Protein AF-A0A3R6D782-F1 (afdb_monomer)

Secondary structure (DSSP, 8-state):
-HHHHHHHIIIIITTSS-HHHHHHHHHHH----S-S-HHHHHHHHHHHHHHHHHHHT-HHHIIIIITSS---HHHHHHHHHHHHT-PPP-----S---------------------TTTHHHHHTTS-S-------PPPP-

Solvent-accessible surface area (backbone atoms only — not comparable to full-atom values): 9292 Å² total; per-residue (Å²): 105,71,64,60,43,54,51,38,47,70,30,38,74,68,64,77,36,55,60,67,60,46,44,54,52,54,58,68,70,64,65,92,86,80,76,92,50,64,65,60,54,48,52,50,51,52,52,50,50,54,50,47,46,36,53,75,71,34,56,69,54,41,62,69,49,54,70,44,96,67,80,52,72,73,54,50,56,48,51,53,51,35,60,78,65,69,49,74,81,81,66,82,75,75,93,80,77,92,78,80,88,80,94,74,76,87,70,76,80,70,80,78,76,72,80,47,83,81,53,47,63,73,53,49,74,76,57,80,84,66,98,72,93,76,83,83,79,82,86,79,135

Mean predicted aligned error: 15.92 Å

Sequence (141 aa):
MLEAHREYQDYVATGVMTLRVFALQFLDGHHYAENDNAADKNIHRKALGAIGILLLERTDLVKQFFTRSSLEAPDIDKVIFLVYTERRDDGKQNPGTSGTASANRVQEQRLSCAIRAEDMPLLADCLVLDDDCVTFHGFSF

Foldseek 3Di:
DQVLLVVCVVCVVVPVDPLVVSLVVVLVPDDDDDDPDPVVVVVSVVVNVLSSCCSPPVVVLCVVASNDPDHDPVNVVVSSVCSVVVDDPPPPDDPDDDDDDDPDDPPVPPPPPPCDPVCVVVVVVVVPPDDDDDDDDDDDD

pLDDT: mean 73.79, std 21.86, range [31.44, 96.38]

Radius of gyration: 20.18 Å; Cα contacts (8 Å, |Δi|>4): 65; chains: 1; bounding box: 53×29×58 Å

Structure (mmCIF, N/CA/C/O backbone):
data_AF-A0A3R6D782-F1
#
_entry.id   AF-A0A3R6D782-F1
#
loop_
_atom_site.group_PDB
_atom_site.id
_atom_site.type_symbol
_atom_site.label_atom_id
_atom_site.label_alt_id
_atom_site.label_comp_id
_atom_site.label_asym_id
_atom_site.label_entity_id
_atom_site.label_seq_id
_atom_site.pdbx_PDB_ins_code
_atom_site.Cartn_x
_atom_site.Cartn_y
_atom_site.Cartn_z
_atom_site.occupancy
_atom_site.B_iso_or_equiv
_atom_site.auth_seq_id
_atom_site.auth_comp_id
_atom_site.auth_asym_id
_atom_site.auth_atom_id
_atom_site.pdbx_PDB_model_num
ATOM 1 N N . MET A 1 1 ? 0.055 2.714 -3.832 1.00 88.00 1 MET A N 1
ATOM 2 C CA . MET A 1 1 ? -0.304 3.227 -2.488 1.00 88.00 1 MET A CA 1
ATOM 3 C C . MET A 1 1 ? -1.776 3.597 -2.413 1.00 88.00 1 MET A C 1
ATOM 5 O O . MET A 1 1 ? -2.480 2.941 -1.666 1.00 88.00 1 MET A O 1
ATOM 9 N N . LEU A 1 2 ? -2.257 4.561 -3.209 1.00 91.75 2 LEU A N 1
ATOM 10 C CA . LEU A 1 2 ? -3.688 4.911 -3.256 1.00 91.75 2 LEU A CA 1
ATOM 11 C C . LEU A 1 2 ? -4.592 3.719 -3.593 1.00 91.75 2 LEU A C 1
ATOM 13 O O . LEU A 1 2 ? -5.603 3.509 -2.941 1.00 91.75 2 LEU A O 1
ATOM 17 N N . GLU A 1 3 ? -4.193 2.906 -4.568 1.00 92.31 3 GLU A N 1
ATOM 18 C CA . GLU A 1 3 ? -4.911 1.682 -4.931 1.00 92.31 3 GLU A CA 1
ATOM 19 C C . GLU A 1 3 ? -5.004 0.680 -3.772 1.00 92.31 3 GLU A C 1
ATOM 21 O O . GLU A 1 3 ? -6.098 0.266 -3.407 1.00 92.31 3 GLU A O 1
ATOM 26 N N . ALA A 1 4 ? -3.876 0.394 -3.113 1.00 92.94 4 ALA A N 1
ATOM 27 C CA . ALA A 1 4 ? -3.844 -0.447 -1.917 1.00 92.94 4 ALA A CA 1
ATOM 28 C C . ALA A 1 4 ? -4.730 0.101 -0.786 1.00 92.94 4 ALA A C 1
ATOM 30 O O . ALA A 1 4 ? -5.367 -0.671 -0.080 1.00 92.94 4 ALA A O 1
ATOM 31 N N . HIS A 1 5 ? -4.775 1.426 -0.601 1.00 95.81 5 HIS A N 1
ATOM 32 C CA . HIS A 1 5 ? -5.642 2.064 0.394 1.00 95.81 5 HIS A CA 1
ATOM 33 C C . HIS A 1 5 ? -7.124 1.896 0.048 1.00 95.81 5 HIS A C 1
ATOM 35 O O . HIS A 1 5 ? -7.900 1.491 0.913 1.00 95.81 5 HIS A O 1
ATOM 41 N N . ARG A 1 6 ? -7.499 2.141 -1.213 1.00 94.94 6 ARG A N 1
ATOM 42 C CA . ARG A 1 6 ? -8.869 1.964 -1.709 1.00 94.94 6 ARG A CA 1
ATOM 43 C C . ARG A 1 6 ? -9.349 0.531 -1.487 1.00 94.94 6 ARG A C 1
ATOM 45 O O . ARG A 1 6 ? -10.364 0.326 -0.835 1.00 94.94 6 ARG A O 1
ATOM 52 N N . GLU A 1 7 ? -8.589 -0.459 -1.946 1.00 95.19 7 GLU A N 1
ATOM 53 C CA . GLU A 1 7 ? -8.976 -1.867 -1.784 1.00 95.19 7 GLU A CA 1
ATOM 54 C C . GLU A 1 7 ? -8.954 -2.323 -0.322 1.00 95.19 7 GLU A C 1
ATOM 56 O O . GLU A 1 7 ? -9.778 -3.138 0.096 1.00 95.19 7 GLU A O 1
ATOM 61 N N . TYR A 1 8 ? -8.058 -1.765 0.496 1.00 95.94 8 TYR A N 1
ATOM 62 C CA . TYR A 1 8 ? -8.095 -1.993 1.935 1.00 95.94 8 TYR A CA 1
ATOM 63 C C . TYR A 1 8 ? -9.430 -1.532 2.542 1.00 95.94 8 TYR A C 1
ATOM 65 O O . TYR A 1 8 ? -9.973 -2.249 3.389 1.00 95.94 8 TYR A O 1
ATOM 73 N N . GLN A 1 9 ? -9.972 -0.376 2.128 1.00 96.31 9 GLN A N 1
ATOM 74 C CA . GLN A 1 9 ? -11.295 0.067 2.594 1.00 96.31 9 GLN A CA 1
ATOM 75 C C . GLN A 1 9 ? -12.374 -0.945 2.214 1.00 96.31 9 GLN A C 1
ATOM 77 O O . GLN A 1 9 ? -13.198 -1.302 3.053 1.00 96.31 9 GLN A O 1
ATOM 82 N N . ASP A 1 10 ? -12.337 -1.439 0.980 1.00 94.94 10 ASP A N 1
ATOM 83 C CA . ASP A 1 10 ? -13.382 -2.311 0.447 1.00 94.94 10 ASP A CA 1
ATOM 84 C C . ASP A 1 10 ? -13.373 -3.705 1.088 1.00 94.94 10 ASP A C 1
ATOM 86 O O . ASP A 1 10 ? -14.442 -4.268 1.342 1.00 94.94 10 ASP A O 1
ATOM 90 N N . TYR A 1 11 ? -12.191 -4.253 1.394 1.00 95.25 11 TYR A N 1
ATOM 91 C CA . TYR A 1 11 ? -12.056 -5.642 1.851 1.00 95.25 11 TYR A CA 1
ATOM 92 C C . TYR A 1 11 ? -11.671 -5.797 3.321 1.00 95.25 11 TYR A C 1
ATOM 94 O O . TYR A 1 11 ? -12.187 -6.681 4.007 1.00 95.25 11 TYR A O 1
ATOM 102 N N . VAL A 1 12 ? -10.741 -4.987 3.822 1.00 95.50 12 VAL A N 1
ATOM 103 C CA . VAL A 1 12 ? -10.210 -5.167 5.180 1.00 95.50 12 VAL A CA 1
ATOM 104 C C . VAL A 1 12 ? -11.025 -4.371 6.188 1.00 95.50 12 VAL A C 1
ATOM 106 O O . VAL A 1 12 ? -11.414 -4.917 7.220 1.00 95.50 12 VAL A O 1
ATOM 109 N N . ALA A 1 13 ? -11.332 -3.105 5.893 1.00 93.62 13 ALA A N 1
ATOM 110 C CA . ALA A 1 13 ? -12.100 -2.257 6.808 1.00 93.62 13 ALA A CA 1
ATOM 111 C C . ALA A 1 13 ? -13.549 -2.746 6.991 1.00 93.62 13 ALA A C 1
ATOM 113 O O . ALA A 1 13 ? -14.114 -2.619 8.077 1.00 93.62 13 ALA A O 1
ATOM 114 N N . THR A 1 14 ? -14.126 -3.366 5.962 1.00 94.50 14 THR A N 1
ATOM 115 C CA . THR A 1 14 ? -15.455 -4.002 5.995 1.00 94.50 14 THR A CA 1
ATOM 116 C C . THR A 1 14 ? -15.458 -5.382 6.662 1.00 94.50 14 THR A C 1
ATOM 118 O O . THR A 1 14 ? -16.527 -5.937 6.917 1.00 94.50 14 THR A O 1
ATOM 121 N N . GLY A 1 15 ? -14.284 -5.952 6.953 1.00 93.00 15 GLY A N 1
ATOM 122 C CA . GLY A 1 15 ? -14.144 -7.278 7.556 1.00 93.00 15 GLY A CA 1
ATOM 123 C C . GLY A 1 15 ? -14.338 -8.451 6.589 1.00 93.00 15 GLY A C 1
ATOM 124 O O . GLY A 1 15 ? -14.408 -9.591 7.045 1.00 93.00 15 GLY A O 1
ATOM 125 N N . VAL A 1 16 ? -14.397 -8.205 5.275 1.00 95.31 16 VAL A N 1
ATOM 126 C CA . VAL A 1 16 ? -14.459 -9.264 4.248 1.00 95.31 16 VAL A CA 1
ATOM 127 C C . VAL A 1 16 ? -13.188 -10.117 4.265 1.00 95.31 16 VAL A C 1
ATOM 129 O O . VAL A 1 16 ? -13.246 -11.331 4.060 1.00 95.31 16 VAL A O 1
ATOM 132 N N . MET A 1 17 ? -12.035 -9.501 4.534 1.00 95.56 17 MET A N 1
ATOM 133 C CA . MET A 1 17 ? -10.736 -10.160 4.498 1.00 95.56 17 MET A CA 1
ATOM 134 C C . MET A 1 17 ? -9.812 -9.688 5.624 1.00 95.56 17 MET A C 1
ATOM 136 O O . MET A 1 17 ? -9.820 -8.533 6.040 1.00 95.56 17 MET A O 1
ATOM 140 N N . THR A 1 18 ? -8.956 -10.589 6.113 1.00 96.12 18 THR A N 1
ATOM 141 C CA . THR A 1 18 ? -7.885 -10.205 7.046 1.00 96.12 18 THR A CA 1
ATOM 142 C C . THR A 1 18 ? -6.775 -9.448 6.316 1.00 96.12 18 THR A C 1
ATOM 144 O O . THR A 1 18 ? -6.463 -9.767 5.169 1.00 96.12 18 THR A O 1
ATOM 147 N N . LEU A 1 19 ? -6.099 -8.520 7.006 1.00 94.75 19 LEU A N 1
ATOM 148 C CA . LEU A 1 19 ? -4.975 -7.755 6.444 1.00 94.75 19 LEU A CA 1
ATOM 149 C C . LEU A 1 19 ? -3.921 -8.652 5.776 1.00 94.75 19 LEU A C 1
ATOM 151 O O . LEU A 1 19 ? -3.453 -8.344 4.687 1.00 94.75 19 LEU A O 1
ATOM 155 N N . ARG A 1 20 ? -3.570 -9.783 6.401 1.00 95.56 20 ARG A N 1
ATOM 156 C CA . ARG A 1 20 ? -2.553 -10.697 5.866 1.00 95.56 20 ARG A CA 1
ATOM 157 C C . ARG A 1 20 ? -2.978 -11.329 4.541 1.00 95.56 20 ARG A C 1
ATOM 159 O O . ARG A 1 20 ? -2.159 -11.423 3.636 1.00 95.56 20 ARG A O 1
ATOM 166 N N . VAL A 1 21 ? -4.226 -11.785 4.431 1.00 96.38 21 VAL A N 1
ATOM 167 C CA . VAL A 1 21 ? -4.724 -12.397 3.187 1.00 96.38 21 VAL A CA 1
ATOM 168 C C . VAL A 1 21 ? -4.841 -11.338 2.094 1.00 96.38 21 VAL A C 1
ATOM 170 O O . VAL A 1 21 ? -4.388 -11.582 0.980 1.00 96.38 21 VAL A O 1
ATOM 173 N N . PHE A 1 22 ? -5.347 -10.151 2.442 1.00 96.38 22 PHE A N 1
ATOM 174 C CA . PHE A 1 22 ? -5.413 -9.010 1.531 1.00 96.38 22 PHE A CA 1
ATOM 175 C C . PHE A 1 22 ? -4.031 -8.664 0.978 1.00 96.38 22 PHE A C 1
ATOM 177 O O . PHE A 1 22 ? -3.864 -8.590 -0.229 1.00 96.38 22 PHE A O 1
ATOM 184 N N . ALA A 1 23 ? -3.025 -8.535 1.844 1.00 95.69 23 ALA A N 1
ATOM 185 C CA . ALA A 1 23 ? -1.667 -8.206 1.430 1.00 95.69 23 ALA A CA 1
ATOM 186 C C . ALA A 1 23 ? -1.101 -9.216 0.423 1.00 95.69 23 ALA A C 1
ATOM 188 O O . ALA A 1 23 ? -0.532 -8.820 -0.588 1.00 95.69 23 ALA A O 1
ATOM 189 N N . LEU A 1 24 ? -1.285 -10.516 0.673 1.00 95.12 24 LEU A N 1
ATOM 190 C CA . LEU A 1 24 ? -0.797 -11.561 -0.228 1.00 95.12 24 LEU A CA 1
ATOM 191 C C . LEU A 1 24 ? -1.496 -11.512 -1.591 1.00 95.12 24 LEU A C 1
ATOM 193 O O . LEU A 1 24 ? -0.818 -11.572 -2.609 1.00 95.12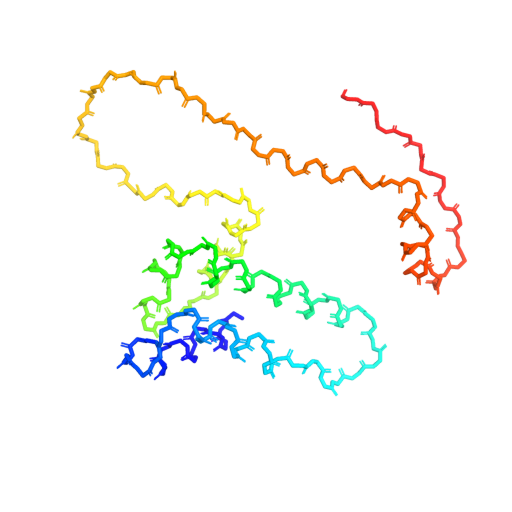 24 LEU A O 1
ATOM 197 N N . GLN A 1 25 ? -2.824 -11.368 -1.615 1.00 94.44 25 GLN A N 1
ATOM 198 C CA . GLN A 1 25 ? -3.582 -11.301 -2.869 1.00 94.44 25 GLN A CA 1
ATOM 199 C C . GLN A 1 25 ? -3.328 -10.009 -3.640 1.00 94.44 25 GLN A C 1
ATOM 201 O O . GLN A 1 25 ? -3.198 -10.041 -4.858 1.00 94.44 25 GLN A O 1
ATOM 206 N N . PHE A 1 26 ? -3.217 -8.883 -2.934 1.00 94.00 26 PHE A N 1
ATOM 207 C CA . PHE A 1 26 ? -2.900 -7.596 -3.533 1.00 94.00 26 PHE A CA 1
ATOM 208 C C . PHE A 1 26 ? -1.541 -7.657 -4.237 1.00 94.00 26 PHE A C 1
ATOM 210 O O . PHE A 1 26 ? -1.437 -7.295 -5.404 1.00 94.00 26 PHE A O 1
ATOM 217 N N . LEU A 1 27 ? -0.506 -8.159 -3.556 1.00 93.00 27 LEU A N 1
ATOM 218 C CA . LEU A 1 27 ? 0.838 -8.270 -4.130 1.00 93.00 27 LEU A CA 1
ATOM 219 C C . LEU A 1 27 ? 0.894 -9.249 -5.307 1.00 93.00 27 LEU A C 1
ATOM 221 O O . LEU A 1 27 ? 1.577 -8.965 -6.286 1.00 93.00 27 LEU A O 1
ATOM 225 N N . ASP A 1 28 ? 0.182 -10.374 -5.217 1.00 91.19 28 ASP A N 1
ATOM 226 C CA . ASP A 1 28 ? 0.118 -11.373 -6.288 1.00 91.19 28 ASP A CA 1
ATOM 227 C C . ASP A 1 28 ? -0.624 -10.838 -7.521 1.00 91.19 28 ASP A C 1
ATOM 229 O O . ASP A 1 28 ? -0.166 -11.009 -8.643 1.00 91.19 28 ASP A O 1
ATOM 233 N N . GLY A 1 29 ? -1.721 -10.100 -7.326 1.00 87.81 29 GLY A N 1
ATOM 234 C CA . GLY A 1 29 ? -2.515 -9.536 -8.420 1.00 87.81 29 GLY A CA 1
ATOM 235 C C . GLY A 1 29 ? -1.844 -8.382 -9.174 1.00 87.81 29 GLY A C 1
ATOM 236 O O . GLY A 1 29 ? -2.260 -8.056 -10.286 1.00 87.81 29 GLY A O 1
ATOM 237 N N . HIS A 1 30 ? -0.804 -7.764 -8.607 1.00 85.25 30 HIS A N 1
ATOM 238 C CA . HIS A 1 30 ? -0.101 -6.646 -9.237 1.00 85.25 30 HIS A CA 1
ATOM 239 C C . HIS A 1 30 ? 1.082 -7.139 -10.073 1.00 85.25 30 HIS A C 1
ATOM 241 O O . HIS A 1 30 ? 2.247 -7.088 -9.673 1.00 85.25 30 HIS A O 1
ATOM 247 N N . HIS A 1 31 ? 0.766 -7.594 -11.283 1.00 75.50 31 HIS A N 1
ATOM 248 C CA . HIS A 1 31 ? 1.753 -7.853 -12.323 1.00 75.50 31 HIS A CA 1
ATOM 249 C C . HIS A 1 31 ? 1.872 -6.647 -13.258 1.00 75.50 31 HIS A C 1
ATOM 251 O O . HIS A 1 31 ? 0.882 -6.131 -13.772 1.00 75.50 31 HIS A O 1
ATOM 257 N N . TYR A 1 32 ? 3.103 -6.203 -13.504 1.00 66.50 32 TYR A N 1
ATOM 258 C CA . TYR A 1 32 ? 3.375 -5.125 -14.448 1.00 66.50 32 TYR A CA 1
ATOM 259 C C . TYR A 1 32 ? 3.098 -5.600 -15.883 1.00 66.50 32 TYR A C 1
ATOM 261 O O . TYR A 1 32 ? 3.833 -6.444 -16.398 1.00 66.50 32 TYR A O 1
ATOM 269 N N . ALA A 1 33 ? 2.035 -5.088 -16.508 1.00 63.28 33 ALA A N 1
ATOM 270 C CA . ALA A 1 33 ? 1.543 -5.587 -17.794 1.00 63.28 33 ALA A CA 1
ATOM 271 C C . ALA A 1 33 ? 1.986 -4.772 -19.026 1.00 63.28 33 ALA A C 1
ATOM 273 O O . ALA A 1 33 ? 1.757 -5.224 -20.143 1.00 63.28 33 ALA A O 1
ATOM 274 N N . GLU A 1 34 ? 2.638 -3.612 -18.876 1.00 63.91 34 GLU A N 1
ATOM 275 C CA . GLU A 1 34 ? 2.896 -2.726 -20.022 1.00 63.91 34 GLU A CA 1
ATOM 276 C C . GLU A 1 34 ? 4.305 -2.129 -20.056 1.00 63.91 34 GLU A C 1
ATOM 278 O O . GLU A 1 34 ? 4.726 -1.472 -19.119 1.00 63.91 34 GLU A O 1
ATOM 283 N N . ASN A 1 35 ? 4.951 -2.264 -21.221 1.00 60.28 35 ASN A N 1
ATOM 284 C CA . ASN A 1 35 ? 6.173 -1.600 -21.694 1.00 60.28 35 ASN A CA 1
ATOM 285 C C . ASN A 1 35 ? 7.523 -2.259 -21.337 1.00 60.28 35 ASN A C 1
ATOM 287 O O . ASN A 1 35 ? 7.789 -2.657 -20.204 1.00 60.28 35 ASN A O 1
ATOM 291 N N . ASP A 1 36 ? 8.421 -2.336 -22.325 1.00 68.19 36 ASP A N 1
ATOM 292 C CA . ASP A 1 36 ? 9.767 -2.923 -22.204 1.00 68.19 36 ASP A CA 1
ATOM 293 C C . ASP A 1 36 ? 10.784 -2.013 -21.499 1.00 68.19 36 ASP A C 1
ATOM 295 O O . ASP A 1 36 ? 11.967 -2.339 -21.406 1.00 68.19 36 ASP A O 1
ATOM 299 N N . ASN A 1 37 ? 10.329 -0.900 -20.918 1.00 83.06 37 ASN A N 1
ATOM 300 C CA . ASN A 1 37 ? 11.181 -0.002 -20.156 1.00 83.06 37 ASN A CA 1
ATOM 301 C C . ASN A 1 37 ? 11.578 -0.618 -18.801 1.00 83.06 37 ASN A C 1
ATOM 303 O O . ASN A 1 37 ? 10.770 -0.740 -17.875 1.00 83.06 37 ASN A O 1
ATOM 307 N N . ALA A 1 38 ? 12.857 -0.969 -18.663 1.00 85.38 38 ALA A N 1
ATOM 308 C CA . ALA A 1 38 ? 13.419 -1.502 -17.425 1.00 85.38 38 ALA A CA 1
ATOM 309 C C . ALA A 1 38 ? 13.293 -0.524 -16.241 1.00 85.38 38 ALA A C 1
ATOM 311 O O . ALA A 1 38 ? 13.108 -0.964 -15.101 1.00 85.38 38 ALA A O 1
ATOM 312 N N . ALA A 1 39 ? 13.351 0.789 -16.492 1.00 86.50 39 ALA A N 1
ATOM 313 C CA . ALA A 1 39 ? 13.237 1.797 -15.442 1.00 86.50 39 ALA A CA 1
ATOM 314 C C . ALA A 1 39 ? 11.848 1.768 -14.788 1.00 86.50 39 ALA A C 1
ATOM 316 O O . ALA A 1 39 ? 11.749 1.693 -13.561 1.00 86.50 39 ALA A O 1
ATOM 317 N N . ASP A 1 40 ? 10.785 1.727 -15.592 1.00 83.00 40 ASP A N 1
ATOM 318 C CA . ASP A 1 40 ? 9.408 1.717 -15.091 1.00 83.00 40 ASP A CA 1
ATOM 319 C C . ASP A 1 40 ? 9.080 0.398 -14.377 1.00 83.00 40 ASP A C 1
ATOM 321 O O . ASP A 1 40 ? 8.482 0.409 -13.297 1.00 83.00 40 ASP A O 1
ATOM 325 N N . LYS A 1 41 ? 9.578 -0.735 -14.898 1.00 83.56 41 LYS A N 1
ATOM 326 C CA . LYS A 1 41 ? 9.509 -2.043 -14.217 1.00 83.56 41 LYS A CA 1
ATOM 327 C C . LYS A 1 41 ? 10.165 -1.995 -12.834 1.00 83.56 41 LYS A C 1
ATOM 329 O O . LYS A 1 41 ? 9.621 -2.533 -11.866 1.00 83.56 41 LYS A O 1
ATOM 334 N N . ASN A 1 42 ? 11.327 -1.351 -12.717 1.00 87.25 42 ASN A N 1
ATOM 335 C CA . ASN A 1 42 ? 12.032 -1.220 -11.443 1.00 87.25 42 ASN A CA 1
ATOM 336 C C . ASN A 1 42 ? 11.285 -0.293 -10.474 1.00 87.25 42 ASN A C 1
ATOM 338 O O . ASN A 1 42 ? 11.143 -0.622 -9.297 1.00 87.25 42 ASN A O 1
ATOM 342 N N . ILE A 1 43 ? 10.758 0.835 -10.960 1.00 87.31 43 ILE A N 1
ATOM 343 C CA . ILE A 1 43 ? 9.934 1.748 -10.154 1.00 87.31 43 ILE A CA 1
ATOM 344 C C . ILE A 1 43 ? 8.706 1.012 -9.612 1.00 87.31 43 ILE A C 1
ATOM 346 O O . ILE A 1 43 ? 8.433 1.078 -8.412 1.00 87.31 43 ILE A O 1
ATOM 350 N N . HIS A 1 44 ? 8.014 0.251 -10.459 1.00 88.19 44 HIS A N 1
ATOM 351 C CA . HIS A 1 44 ? 6.863 -0.544 -10.046 1.00 88.19 44 HIS A CA 1
ATOM 352 C C . HIS A 1 44 ? 7.239 -1.597 -8.994 1.00 88.19 44 HIS A C 1
ATOM 354 O O . HIS A 1 44 ? 6.590 -1.689 -7.951 1.00 88.19 44 HIS A O 1
ATOM 360 N N . ARG A 1 45 ? 8.336 -2.339 -9.204 1.00 88.25 45 ARG A N 1
ATOM 361 C CA . ARG A 1 45 ? 8.825 -3.334 -8.235 1.00 88.25 45 ARG A CA 1
ATOM 362 C C . ARG A 1 45 ? 9.194 -2.697 -6.892 1.00 88.25 45 ARG A C 1
ATOM 364 O O . ARG A 1 45 ? 8.853 -3.247 -5.849 1.00 88.25 45 ARG A O 1
ATOM 371 N N . LYS A 1 46 ? 9.846 -1.530 -6.904 1.00 89.88 46 LYS A N 1
ATOM 372 C CA . LYS A 1 46 ? 10.158 -0.760 -5.687 1.00 89.88 46 LYS A CA 1
ATOM 373 C C . LYS A 1 46 ? 8.887 -0.308 -4.969 1.00 89.88 46 LYS A C 1
ATOM 375 O O . LYS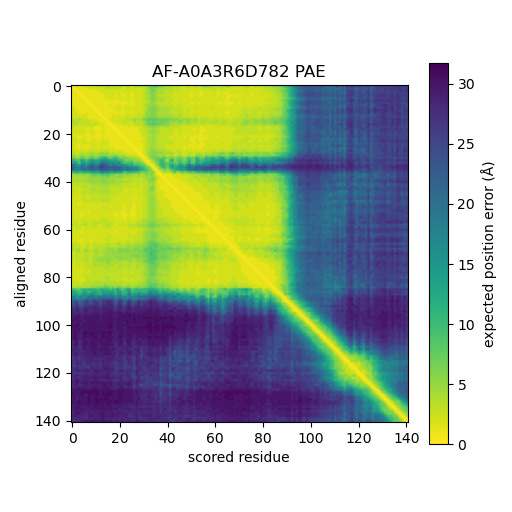 A 1 46 ? 8.802 -0.428 -3.749 1.00 89.88 46 LYS A O 1
ATOM 380 N N . ALA A 1 47 ? 7.886 0.160 -5.713 1.00 89.94 47 ALA A N 1
ATOM 381 C CA . ALA A 1 47 ? 6.601 0.554 -5.148 1.00 89.94 47 ALA A CA 1
ATOM 382 C C . ALA A 1 47 ? 5.871 -0.636 -4.502 1.00 89.94 47 ALA A C 1
ATOM 384 O O . ALA A 1 47 ? 5.389 -0.509 -3.375 1.00 89.94 47 ALA A O 1
ATOM 385 N N . LEU A 1 48 ? 5.839 -1.797 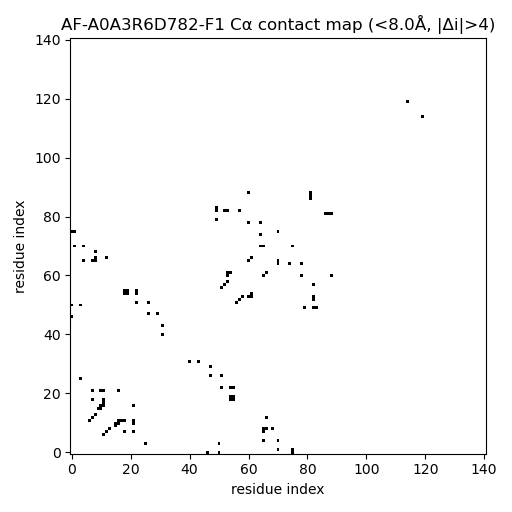-5.164 1.00 92.12 48 LEU A N 1
ATOM 386 C CA . LEU A 1 48 ? 5.266 -3.020 -4.595 1.00 92.12 48 LEU A CA 1
ATOM 387 C C . LEU A 1 48 ? 6.036 -3.509 -3.369 1.00 92.12 48 LEU A C 1
ATOM 389 O O . LEU A 1 48 ? 5.409 -3.900 -2.389 1.00 92.12 48 LEU A O 1
ATOM 393 N N . GLY A 1 49 ? 7.368 -3.424 -3.377 1.00 91.38 49 GLY A N 1
ATOM 394 C CA . GLY A 1 49 ? 8.190 -3.745 -2.210 1.00 91.38 49 GLY A CA 1
ATOM 395 C C . GLY A 1 49 ? 7.823 -2.895 -0.992 1.00 91.38 49 GLY A C 1
ATOM 396 O O . GLY A 1 49 ? 7.569 -3.433 0.084 1.00 91.38 49 GLY A O 1
ATOM 397 N N . ALA A 1 50 ? 7.701 -1.575 -1.169 1.00 92.44 50 ALA A N 1
ATOM 398 C CA . ALA A 1 50 ? 7.295 -0.673 -0.090 1.00 92.44 50 ALA A CA 1
ATOM 399 C C . ALA A 1 50 ? 5.875 -0.970 0.428 1.00 92.44 50 ALA A C 1
ATOM 401 O O . ALA A 1 50 ? 5.641 -0.942 1.636 1.00 92.44 50 ALA A O 1
ATOM 402 N N . ILE A 1 51 ? 4.931 -1.292 -0.465 1.00 93.88 51 ILE A N 1
ATOM 403 C CA . ILE A 1 51 ? 3.571 -1.703 -0.076 1.00 93.88 51 ILE A CA 1
ATOM 404 C C . ILE A 1 51 ? 3.601 -3.040 0.676 1.00 93.88 51 ILE A C 1
ATOM 406 O O . ILE A 1 51 ? 2.896 -3.191 1.670 1.00 93.88 51 ILE A O 1
ATOM 410 N N . GLY A 1 52 ? 4.435 -3.990 0.253 1.00 94.00 52 G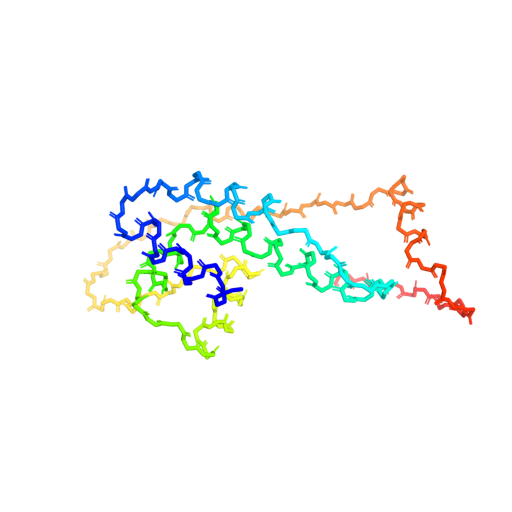LY A N 1
ATOM 411 C CA . GLY A 1 52 ? 4.596 -5.272 0.934 1.00 94.00 52 GLY A CA 1
ATOM 412 C C . GLY A 1 52 ? 5.069 -5.102 2.374 1.00 94.00 52 GLY A C 1
ATOM 413 O O . GLY A 1 52 ? 4.415 -5.601 3.290 1.00 94.00 52 GLY A O 1
ATOM 414 N N . ILE A 1 53 ? 6.128 -4.313 2.584 1.00 94.38 53 ILE A N 1
ATOM 415 C CA . ILE A 1 53 ? 6.631 -3.979 3.927 1.00 94.38 53 ILE A CA 1
ATOM 416 C C . ILE A 1 53 ? 5.536 -3.283 4.747 1.00 94.38 53 ILE A C 1
ATOM 418 O O . ILE A 1 53 ? 5.287 -3.642 5.899 1.00 94.38 53 ILE A O 1
ATOM 422 N N . LEU A 1 54 ? 4.833 -2.312 4.152 1.00 95.00 54 LEU A N 1
ATOM 423 C CA . LEU A 1 54 ? 3.741 -1.606 4.819 1.00 95.00 54 LEU A CA 1
ATOM 424 C C . LEU A 1 54 ? 2.666 -2.572 5.338 1.00 95.00 54 LEU A C 1
ATOM 426 O O . LEU A 1 54 ? 2.304 -2.522 6.513 1.00 95.00 54 LEU A O 1
ATOM 430 N N . LEU A 1 55 ? 2.154 -3.439 4.465 1.00 94.75 55 LEU A N 1
ATOM 431 C CA . LEU A 1 55 ? 1.007 -4.291 4.771 1.00 94.75 55 LEU A CA 1
ATOM 432 C C . LEU A 1 55 ? 1.362 -5.483 5.670 1.00 94.75 55 LEU A C 1
ATOM 434 O O . LEU A 1 55 ? 0.526 -5.905 6.472 1.00 94.75 55 LEU A O 1
ATOM 438 N N . LEU A 1 56 ? 2.571 -6.035 5.536 1.00 94.31 56 LEU A N 1
ATOM 439 C CA . LEU A 1 56 ? 2.974 -7.264 6.227 1.00 94.31 56 LEU A CA 1
ATOM 440 C C . LEU A 1 56 ? 3.770 -7.008 7.507 1.00 94.31 56 LEU A C 1
ATOM 442 O O . LEU A 1 56 ? 3.650 -7.781 8.457 1.00 94.31 56 LEU A O 1
ATOM 446 N N . GLU A 1 57 ? 4.554 -5.934 7.552 1.00 93.06 57 GLU A N 1
ATOM 447 C CA . GLU A 1 57 ? 5.527 -5.704 8.627 1.00 93.06 57 GLU A CA 1
ATOM 448 C C . GLU A 1 57 ? 5.173 -4.469 9.464 1.00 93.06 57 GLU A C 1
ATOM 450 O O . GLU A 1 57 ? 5.312 -4.482 10.689 1.00 93.06 57 GLU A O 1
ATOM 455 N N . ARG A 1 58 ? 4.626 -3.420 8.840 1.00 93.19 58 ARG A N 1
ATOM 456 C CA . ARG A 1 58 ? 4.299 -2.138 9.492 1.00 93.19 58 ARG A CA 1
ATOM 457 C C . ARG A 1 58 ? 2.807 -1.957 9.763 1.00 93.19 58 ARG A C 1
ATOM 459 O O . ARG A 1 58 ? 2.182 -0.962 9.388 1.00 93.19 58 ARG A O 1
ATOM 466 N N . THR A 1 59 ? 2.229 -2.909 10.497 1.00 89.94 59 THR A N 1
ATOM 467 C CA . THR A 1 59 ? 0.806 -2.862 10.900 1.00 89.94 59 THR A CA 1
ATOM 468 C C . THR A 1 59 ? 0.443 -1.633 11.746 1.00 89.94 59 THR A C 1
ATOM 470 O O . THR A 1 59 ? -0.725 -1.243 11.791 1.00 89.94 59 THR A O 1
ATOM 473 N N . ASP A 1 60 ? 1.425 -0.999 12.394 1.00 92.44 60 ASP A N 1
ATOM 474 C CA . ASP A 1 60 ? 1.284 0.292 13.070 1.00 92.44 60 ASP A CA 1
ATOM 475 C C . ASP A 1 60 ? 0.878 1.402 12.090 1.00 92.44 60 ASP A C 1
ATOM 477 O O . ASP A 1 60 ? -0.092 2.121 12.340 1.00 92.44 60 ASP A O 1
ATOM 481 N N . LEU A 1 61 ? 1.551 1.485 10.940 1.00 93.62 61 LEU A N 1
ATOM 482 C CA . LEU A 1 61 ? 1.265 2.479 9.907 1.00 93.62 61 LEU A CA 1
ATOM 483 C C . LEU A 1 61 ? -0.062 2.192 9.201 1.00 93.62 61 LEU A C 1
ATOM 485 O O . LEU A 1 61 ? -0.825 3.118 8.928 1.00 93.62 61 LEU A O 1
ATOM 489 N N . VAL A 1 62 ? -0.391 0.918 8.971 1.00 94.00 62 VAL A N 1
ATOM 490 C CA . VAL A 1 62 ? -1.708 0.528 8.436 1.00 94.00 62 VAL A CA 1
ATOM 491 C C . VAL A 1 62 ? -2.819 1.016 9.370 1.00 94.00 62 VAL A C 1
ATOM 493 O O . VAL A 1 62 ? -3.757 1.681 8.935 1.00 94.00 62 VAL A O 1
ATOM 496 N N . LYS A 1 63 ? -2.687 0.786 10.681 1.00 91.88 63 LYS A N 1
ATOM 497 C CA . LYS A 1 63 ? -3.659 1.290 11.662 1.00 91.88 63 LYS A CA 1
ATOM 498 C C . LYS A 1 63 ? -3.747 2.811 11.686 1.00 91.88 63 LYS A C 1
ATOM 500 O O . LYS A 1 63 ? -4.823 3.339 11.941 1.00 91.88 63 LYS A O 1
ATOM 505 N N . GLN A 1 64 ? -2.644 3.509 11.447 1.00 92.25 64 GLN A N 1
ATOM 506 C CA . GLN A 1 64 ? -2.598 4.965 11.514 1.00 92.25 64 GLN A CA 1
ATOM 507 C C . GLN A 1 64 ? -3.181 5.656 10.274 1.00 92.25 64 GLN A C 1
ATOM 509 O O . GLN A 1 64 ? -3.863 6.678 10.403 1.00 92.25 64 GLN A O 1
ATOM 514 N N . PHE A 1 65 ? -2.879 5.127 9.089 1.00 93.50 65 PHE A N 1
ATOM 515 C CA . PHE A 1 65 ? -3.165 5.782 7.813 1.00 93.50 65 PHE A CA 1
ATOM 516 C C . PHE A 1 65 ? -4.274 5.083 7.032 1.00 93.50 65 PHE A C 1
ATOM 518 O O . PHE A 1 65 ? -5.131 5.753 6.470 1.00 93.50 65 PHE A O 1
ATOM 525 N N . PHE A 1 66 ? -4.308 3.750 7.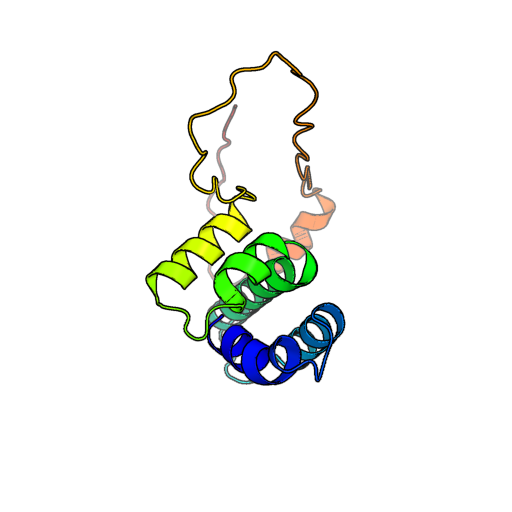028 1.00 93.44 66 PHE A N 1
ATOM 526 C CA . PHE A 1 66 ? -5.277 2.991 6.233 1.00 93.44 66 PHE A CA 1
ATOM 527 C C . PHE A 1 66 ? -6.622 2.820 6.939 1.00 93.44 66 PHE A C 1
ATOM 529 O O . PHE A 1 66 ? -7.605 2.492 6.299 1.00 93.44 66 PHE A O 1
ATOM 536 N N . THR A 1 67 ? -6.735 3.099 8.236 1.00 90.06 67 THR A N 1
ATOM 537 C CA . THR A 1 67 ? -8.053 3.175 8.900 1.00 90.06 67 THR A CA 1
ATOM 538 C C . THR A 1 67 ? -8.812 4.461 8.575 1.00 90.06 67 THR A C 1
ATOM 540 O O . THR A 1 67 ? -10.010 4.550 8.836 1.00 90.06 67 THR A O 1
ATOM 543 N N . ARG A 1 68 ? -8.130 5.466 8.015 1.00 91.75 68 ARG A N 1
ATOM 544 C CA . ARG A 1 68 ? -8.754 6.709 7.558 1.00 91.75 68 ARG A CA 1
ATOM 545 C C . ARG A 1 68 ? -9.456 6.457 6.229 1.00 91.75 68 ARG A C 1
ATOM 547 O O . ARG A 1 68 ? -8.923 5.753 5.378 1.00 91.75 68 ARG A O 1
ATOM 554 N N . SER A 1 69 ? -10.609 7.089 6.032 1.00 87.38 69 SER A N 1
ATOM 555 C CA . SER A 1 69 ? -11.402 6.969 4.802 1.00 87.38 69 SER A CA 1
ATOM 556 C C . SER A 1 69 ? -10.754 7.620 3.576 1.00 87.38 69 SER A C 1
ATOM 558 O O . SER A 1 69 ? -11.097 7.256 2.457 1.00 87.38 69 SER A O 1
ATOM 560 N N . SER A 1 70 ? -9.818 8.554 3.771 1.00 89.88 70 SER A N 1
ATOM 561 C CA . SER A 1 70 ? -9.018 9.175 2.707 1.00 89.88 70 SER A CA 1
ATOM 562 C C . SER A 1 70 ? -7.535 9.130 3.058 1.00 89.88 70 SER A C 1
ATOM 564 O O . SER A 1 70 ? -7.168 9.171 4.238 1.00 89.88 70 SER A O 1
ATOM 566 N N . LEU A 1 71 ? -6.704 9.075 2.019 1.00 90.38 71 LEU A N 1
ATOM 567 C CA . LEU A 1 71 ? -5.254 9.168 2.098 1.00 90.38 71 LEU A CA 1
ATOM 568 C C . LEU A 1 71 ? -4.781 10.275 1.151 1.00 90.38 71 LEU A C 1
ATOM 570 O O . LEU A 1 71 ? -4.859 10.133 -0.068 1.00 90.38 71 LEU A O 1
ATOM 574 N N . GLU A 1 72 ? -4.290 11.374 1.717 1.00 90.56 72 GLU A N 1
ATOM 575 C CA . GLU A 1 72 ? -3.859 12.540 0.944 1.00 90.56 72 GLU A CA 1
ATOM 576 C C . GLU A 1 72 ? -2.401 12.398 0.477 1.00 90.56 72 GLU A C 1
ATOM 578 O O . GLU A 1 72 ? -1.608 11.669 1.075 1.00 90.56 72 GLU A O 1
ATOM 583 N N . ALA A 1 73 ? -2.001 13.147 -0.556 1.00 88.50 73 ALA A N 1
ATOM 584 C CA . ALA A 1 73 ? -0.618 13.165 -1.054 1.00 88.50 73 ALA A CA 1
ATOM 585 C C . ALA A 1 73 ? 0.465 13.310 0.046 1.00 88.50 73 ALA A C 1
ATOM 587 O O . ALA A 1 73 ? 1.370 12.474 0.084 1.00 88.50 73 ALA A O 1
ATOM 588 N N . PRO A 1 74 ? 0.374 14.267 0.998 1.00 89.81 74 PRO A N 1
ATOM 589 C CA . PRO A 1 74 ? 1.363 14.371 2.075 1.00 89.81 74 PRO A CA 1
ATOM 590 C C . PRO A 1 74 ? 1.375 13.161 3.022 1.00 89.81 74 PRO A C 1
ATOM 592 O O . PRO A 1 74 ? 2.418 12.850 3.600 1.00 89.81 74 PRO A O 1
ATOM 595 N N . ASP A 1 75 ? 0.248 12.460 3.189 1.00 90.19 75 ASP A N 1
ATOM 596 C CA . ASP A 1 75 ? 0.214 11.224 3.974 1.00 90.19 75 ASP A CA 1
ATOM 597 C C . ASP A 1 75 ? 0.961 10.100 3.243 1.00 90.19 75 ASP A C 1
ATOM 599 O O . ASP A 1 75 ? 1.670 9.325 3.883 1.00 90.19 75 ASP A O 1
ATOM 603 N N . ILE A 1 76 ? 0.861 10.027 1.911 1.00 90.19 76 ILE A N 1
ATOM 604 C CA . ILE A 1 76 ? 1.586 9.037 1.100 1.00 90.19 76 ILE A CA 1
ATOM 605 C C . ILE A 1 76 ? 3.094 9.229 1.252 1.00 90.19 76 ILE A C 1
ATOM 607 O O . ILE A 1 76 ? 3.794 8.265 1.572 1.00 90.19 76 ILE A O 1
ATOM 611 N N . ASP A 1 77 ? 3.582 10.458 1.082 1.00 89.88 77 ASP A N 1
ATOM 612 C CA . ASP A 1 77 ? 5.007 10.775 1.233 1.00 89.88 77 ASP A CA 1
ATOM 613 C C . ASP A 1 77 ? 5.500 10.425 2.640 1.00 89.88 77 ASP A C 1
ATOM 615 O O . ASP A 1 77 ? 6.564 9.818 2.811 1.00 89.88 77 ASP A O 1
ATOM 619 N N . LYS A 1 78 ? 4.688 10.732 3.661 1.00 91.44 78 LYS A N 1
ATOM 620 C CA . LYS A 1 78 ? 4.999 10.396 5.051 1.00 91.44 78 LYS A CA 1
ATOM 621 C C . LYS A 1 78 ? 5.055 8.883 5.275 1.00 91.44 78 LYS A C 1
ATOM 623 O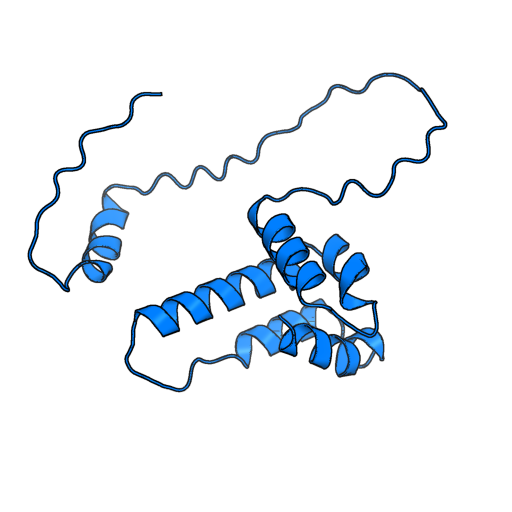 O . LYS A 1 78 ? 5.994 8.412 5.915 1.00 91.44 78 LYS A O 1
ATOM 628 N N . VAL A 1 79 ? 4.096 8.112 4.760 1.00 91.44 79 VAL A N 1
ATOM 629 C CA . VAL A 1 79 ? 4.105 6.646 4.897 1.00 91.44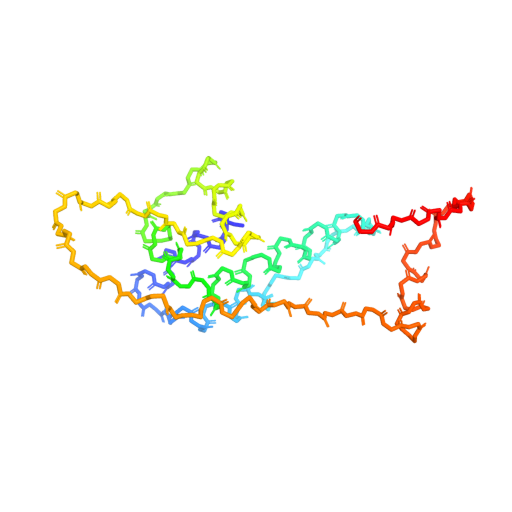 79 VAL A CA 1
ATOM 630 C C . VAL A 1 79 ? 5.320 6.049 4.198 1.00 91.44 79 VAL A C 1
ATOM 632 O O . VAL A 1 79 ? 6.008 5.225 4.794 1.00 91.44 79 VAL A O 1
ATOM 635 N N . ILE A 1 80 ? 5.627 6.494 2.978 1.00 90.31 80 ILE A N 1
ATOM 636 C CA . ILE A 1 80 ? 6.805 6.039 2.230 1.00 90.31 80 ILE A CA 1
ATOM 637 C C . ILE A 1 80 ? 8.081 6.302 3.037 1.00 90.31 80 ILE A C 1
ATOM 639 O O . ILE A 1 80 ? 8.889 5.392 3.233 1.00 90.31 80 ILE A O 1
ATOM 643 N N . PHE A 1 81 ? 8.242 7.517 3.563 1.00 90.56 81 PHE A N 1
ATOM 644 C CA . PHE A 1 81 ? 9.383 7.869 4.405 1.00 90.56 81 PHE A CA 1
ATOM 645 C C . PHE A 1 81 ? 9.486 6.976 5.652 1.00 90.56 81 PHE A C 1
ATOM 647 O O . PHE A 1 81 ? 10.567 6.477 5.969 1.00 90.56 81 PHE A O 1
ATOM 654 N N . LEU A 1 82 ? 8.376 6.744 6.359 1.00 91.25 82 LEU A N 1
ATOM 655 C CA . LEU A 1 82 ? 8.358 5.921 7.574 1.00 91.25 82 LEU A CA 1
ATOM 656 C C . LEU A 1 82 ? 8.634 4.440 7.293 1.00 91.25 82 LEU A C 1
ATOM 658 O O . LEU A 1 82 ? 9.263 3.784 8.124 1.00 91.25 82 LEU A O 1
ATOM 662 N N . VAL A 1 83 ? 8.193 3.921 6.144 1.00 90.88 83 VAL A N 1
ATOM 663 C CA . VAL A 1 83 ? 8.505 2.559 5.691 1.00 90.88 83 VAL A CA 1
ATOM 664 C C . VAL A 1 83 ? 10.005 2.422 5.434 1.00 90.88 83 VAL A C 1
ATOM 666 O O . VAL A 1 83 ? 10.631 1.541 6.012 1.00 90.88 83 VAL A O 1
ATOM 669 N N . TYR A 1 84 ? 10.602 3.321 4.646 1.00 85.56 84 TYR A N 1
ATOM 670 C CA . TYR A 1 84 ? 12.018 3.214 4.269 1.00 85.56 84 TYR A CA 1
ATOM 671 C C . TYR A 1 84 ? 13.005 3.509 5.397 1.00 85.56 84 TYR A C 1
ATOM 673 O O . TYR A 1 84 ? 14.118 2.997 5.386 1.00 85.56 84 TYR A O 1
ATOM 681 N N . THR A 1 85 ? 12.635 4.365 6.347 1.00 87.94 85 THR A N 1
ATOM 682 C CA . THR A 1 85 ? 13.528 4.726 7.459 1.00 87.94 85 THR A CA 1
ATOM 683 C C . THR A 1 85 ? 13.362 3.832 8.680 1.00 87.94 85 THR A C 1
ATOM 685 O O . THR A 1 85 ? 14.052 4.051 9.674 1.00 87.94 85 THR A O 1
ATOM 688 N N . GLU A 1 86 ? 12.406 2.897 8.646 1.00 79.06 86 GLU A N 1
ATOM 689 C CA . GLU A 1 86 ? 11.981 2.079 9.790 1.00 79.06 86 GLU A CA 1
ATOM 690 C C . GLU A 1 86 ? 11.654 2.895 11.055 1.00 79.06 86 GLU A C 1
ATOM 692 O O . GLU A 1 86 ? 11.535 2.362 12.162 1.00 79.06 86 GLU A O 1
ATOM 697 N N . ARG A 1 87 ? 11.455 4.212 10.911 1.00 78.00 87 ARG A N 1
ATOM 698 C CA . ARG A 1 87 ? 11.087 5.072 12.026 1.00 78.00 87 ARG A CA 1
ATOM 699 C C . ARG A 1 87 ? 9.675 4.726 12.460 1.00 78.00 87 ARG A C 1
ATOM 701 O O . ARG A 1 87 ? 8.753 4.578 11.649 1.00 78.00 87 ARG A O 1
ATOM 708 N N . ARG A 1 88 ? 9.503 4.615 13.772 1.00 73.12 88 ARG A N 1
ATOM 709 C CA . ARG A 1 88 ? 8.174 4.621 14.375 1.00 73.12 88 ARG A CA 1
ATOM 710 C C . ARG A 1 88 ? 7.645 6.045 14.277 1.00 73.12 88 ARG A C 1
ATOM 712 O O . ARG A 1 88 ? 8.414 6.993 14.397 1.00 73.12 88 ARG A O 1
ATOM 719 N N . ASP A 1 89 ? 6.355 6.197 14.002 1.00 64.19 89 ASP A N 1
ATOM 720 C CA . ASP A 1 89 ? 5.748 7.516 14.132 1.00 64.19 89 ASP A CA 1
ATOM 721 C C . ASP A 1 89 ? 5.790 7.882 15.617 1.00 64.19 89 ASP A C 1
ATOM 723 O O . ASP A 1 89 ? 5.217 7.178 16.454 1.00 64.19 89 ASP A O 1
ATOM 727 N N . ASP A 1 90 ? 6.517 8.949 15.942 1.00 58.56 90 ASP A N 1
ATOM 728 C CA . ASP A 1 90 ? 6.592 9.518 17.283 1.00 58.56 90 ASP A CA 1
ATOM 729 C C . ASP A 1 90 ? 5.253 10.201 17.587 1.00 58.56 90 ASP A C 1
ATOM 731 O O . ASP A 1 90 ? 5.140 11.429 17.638 1.00 58.56 90 ASP A O 1
ATOM 735 N N . GLY A 1 91 ? 4.193 9.401 17.710 1.00 50.81 91 GLY A N 1
ATOM 736 C CA . GLY A 1 91 ? 2.866 9.871 18.055 1.00 50.81 91 GLY A CA 1
ATOM 737 C C . GLY A 1 91 ? 2.975 10.765 19.283 1.00 50.81 91 GLY A C 1
ATOM 738 O O . GLY A 1 91 ? 3.533 10.350 20.296 1.00 50.81 91 GLY A O 1
ATOM 739 N N . LYS A 1 92 ? 2.495 12.007 19.137 1.00 50.06 92 LYS A N 1
ATOM 740 C CA . LYS A 1 92 ? 2.458 13.090 20.131 1.00 50.06 92 LYS A CA 1
ATOM 741 C C . LYS A 1 92 ? 2.554 12.538 21.561 1.00 50.06 92 LYS A C 1
ATOM 743 O O . LYS A 1 92 ? 1.562 12.074 22.121 1.00 50.06 92 LYS A O 1
ATOM 748 N N . GLN A 1 93 ? 3.759 12.549 22.131 1.00 42.88 93 GLN A N 1
ATOM 749 C CA . GLN A 1 93 ? 3.960 12.143 23.516 1.00 42.88 93 GLN A CA 1
ATOM 750 C C . GLN A 1 93 ? 3.128 13.086 24.389 1.00 42.88 93 GLN A C 1
ATOM 752 O O . GLN A 1 93 ? 3.345 14.298 24.382 1.00 42.88 93 GLN A O 1
ATOM 757 N N . ASN A 1 94 ? 2.150 12.550 25.119 1.00 42.41 94 ASN A N 1
ATOM 758 C CA . ASN A 1 94 ? 1.508 13.309 26.184 1.00 42.41 94 ASN A CA 1
ATOM 759 C C . ASN A 1 94 ? 2.584 13.623 27.240 1.00 42.41 94 ASN A C 1
ATOM 761 O O . ASN A 1 94 ? 3.227 12.690 27.731 1.00 42.41 94 ASN A O 1
ATOM 765 N N . PRO A 1 95 ? 2.814 14.899 27.603 1.00 46.88 95 PRO A N 1
ATOM 766 C CA . PRO A 1 95 ? 3.827 15.249 28.581 1.00 46.88 95 PRO A CA 1
ATOM 767 C C . PRO A 1 95 ? 3.256 14.958 29.965 1.00 46.88 95 PRO A C 1
ATOM 769 O O . PRO A 1 95 ? 2.563 15.775 30.563 1.00 46.88 95 PRO A O 1
ATOM 772 N N . GLY A 1 96 ? 3.489 13.752 30.462 1.00 44.94 96 GLY A N 1
ATOM 773 C CA . GLY A 1 96 ? 2.962 13.374 31.761 1.00 44.94 96 GLY A CA 1
ATOM 774 C C . GLY A 1 96 ? 3.218 11.924 32.087 1.00 44.94 96 GLY A C 1
ATOM 775 O O . GLY A 1 96 ? 2.278 11.143 32.109 1.00 44.94 96 GLY A O 1
ATOM 776 N N . THR A 1 97 ? 4.484 11.565 32.296 1.00 36.66 97 THR A N 1
ATOM 777 C CA . THR A 1 97 ? 4.970 10.762 33.435 1.00 36.66 97 THR A CA 1
ATOM 778 C C . THR A 1 97 ? 6.465 10.541 33.222 1.00 36.66 97 THR A C 1
ATOM 780 O O . THR A 1 97 ? 6.890 9.717 32.418 1.00 36.66 97 THR A O 1
ATOM 783 N N . SER A 1 98 ? 7.270 11.331 33.931 1.00 47.06 98 SER A N 1
ATOM 784 C CA . SER A 1 98 ? 8.683 11.033 34.154 1.00 47.06 98 SER A CA 1
ATOM 785 C C . SER A 1 98 ? 8.772 9.816 35.074 1.00 47.06 98 SER A C 1
ATOM 787 O O . SER A 1 98 ? 8.156 9.807 36.139 1.00 47.06 98 SER A O 1
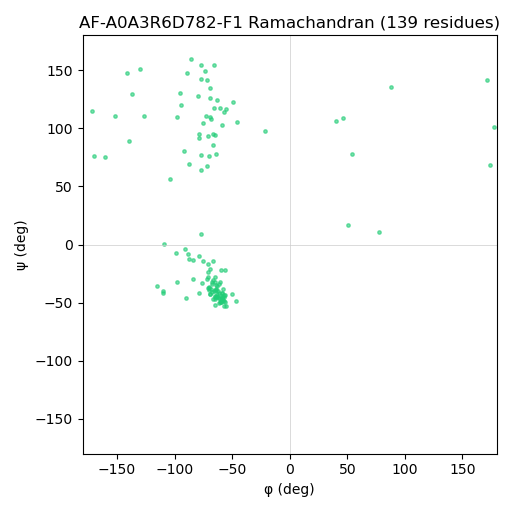ATOM 789 N N . GLY A 1 99 ? 9.508 8.789 34.653 1.00 35.69 99 GLY A N 1
ATOM 790 C CA . GLY A 1 99 ? 9.664 7.545 35.401 1.00 35.69 99 GLY A CA 1
ATOM 791 C C . GLY A 1 99 ? 10.742 6.641 34.808 1.00 35.69 99 GLY A C 1
ATOM 792 O O . GLY A 1 99 ? 10.433 5.674 34.130 1.00 35.69 99 GLY A O 1
ATOM 793 N N . THR A 1 100 ? 12.001 7.008 35.060 1.00 34.00 100 THR A N 1
ATOM 794 C CA . THR A 1 100 ? 13.192 6.143 35.208 1.00 34.00 100 THR A CA 1
ATOM 795 C C . THR A 1 100 ? 13.456 5.012 34.198 1.00 34.00 100 THR A C 1
ATOM 797 O O . THR A 1 100 ? 12.870 3.940 34.261 1.00 34.00 100 THR A O 1
ATOM 800 N N . ALA A 1 101 ? 14.491 5.248 33.383 1.00 45.72 101 ALA A N 1
ATOM 801 C CA . ALA A 1 101 ? 15.545 4.316 32.967 1.00 45.72 101 ALA A CA 1
ATOM 802 C C . ALA A 1 101 ? 15.166 2.854 32.642 1.00 45.72 101 ALA A C 1
ATOM 804 O O . ALA A 1 101 ? 15.096 1.993 33.512 1.00 45.72 101 ALA A O 1
ATOM 805 N N . SER A 1 102 ? 15.173 2.539 31.346 1.00 41.28 102 SER A N 1
ATOM 806 C CA . SER A 1 102 ? 15.744 1.280 30.865 1.00 41.28 102 SER A CA 1
ATOM 807 C C . SER A 1 102 ? 16.505 1.560 29.575 1.00 41.28 102 SER A C 1
ATOM 809 O O . SER A 1 102 ? 15.968 1.530 28.470 1.00 41.28 102 SER A O 1
ATOM 811 N N . ALA A 1 103 ? 17.781 1.900 29.739 1.00 47.59 103 ALA A N 1
ATOM 812 C CA . ALA A 1 103 ? 18.760 1.733 28.685 1.00 47.59 103 ALA A CA 1
ATOM 813 C C . ALA A 1 103 ? 18.910 0.224 28.460 1.00 47.59 103 ALA A C 1
ATOM 815 O O . ALA A 1 103 ? 19.633 -0.437 29.199 1.00 47.59 103 ALA A O 1
ATOM 816 N N . ASN A 1 104 ? 18.191 -0.341 27.491 1.00 40.12 104 ASN A N 1
ATOM 817 C CA . ASN A 1 104 ? 18.497 -1.678 27.003 1.00 40.12 104 ASN A CA 1
ATOM 818 C C . ASN A 1 104 ? 18.087 -1.868 25.541 1.00 40.12 104 ASN A C 1
ATOM 820 O O . ASN A 1 104 ? 16.913 -1.958 25.202 1.00 40.12 104 ASN A O 1
ATOM 824 N N . ARG A 1 105 ? 19.137 -1.979 24.719 1.00 45.09 105 ARG A N 1
ATOM 825 C CA . ARG A 1 105 ? 19.206 -2.620 23.402 1.00 45.09 105 ARG A CA 1
ATOM 826 C C . ARG A 1 105 ? 18.183 -2.156 22.365 1.00 45.09 105 ARG A C 1
ATOM 828 O O . ARG A 1 105 ? 17.312 -2.908 21.943 1.00 45.09 105 ARG A O 1
ATOM 835 N N . VAL A 1 106 ? 18.468 -0.993 21.782 1.00 46.91 106 VAL A N 1
ATOM 836 C CA . VAL A 1 106 ? 18.413 -0.892 20.317 1.00 46.91 106 VAL A CA 1
ATOM 837 C C . VAL A 1 106 ? 19.544 -1.780 19.803 1.00 46.91 106 VAL A C 1
ATOM 839 O O . VAL A 1 106 ? 20.687 -1.354 19.662 1.00 46.91 106 VAL A O 1
ATOM 842 N N . GLN A 1 107 ? 19.264 -3.071 19.650 1.00 48.62 107 GLN A N 1
ATOM 843 C CA . GLN A 1 107 ? 20.076 -3.897 18.777 1.00 48.62 107 GLN A CA 1
ATOM 844 C C . GLN A 1 107 ? 19.710 -3.404 17.383 1.00 48.62 107 GLN A C 1
ATOM 846 O O . GLN A 1 107 ? 18.671 -3.792 16.857 1.00 48.62 107 GLN A O 1
ATOM 851 N N . GLU A 1 108 ? 20.488 -2.449 16.863 1.00 46.88 108 GLU A N 1
ATOM 852 C CA . GLU A 1 108 ? 20.460 -2.087 15.450 1.00 46.88 108 GLU A CA 1
ATOM 853 C C . GLU A 1 108 ? 20.480 -3.406 14.684 1.00 46.88 108 GLU A C 1
ATOM 855 O O . GLU A 1 108 ? 21.498 -4.106 14.655 1.00 46.88 108 GLU A O 1
ATOM 860 N N . GLN A 1 109 ? 19.339 -3.794 14.120 1.00 48.31 109 GLN A N 1
ATOM 861 C CA . GLN A 1 109 ? 19.295 -4.832 13.110 1.00 48.31 109 GLN A CA 1
ATOM 862 C C . GLN A 1 109 ? 19.944 -4.207 11.883 1.00 48.31 109 GLN A C 1
ATOM 864 O O . GLN A 1 109 ? 19.288 -3.750 10.956 1.00 48.31 109 GLN A O 1
ATOM 869 N N . ARG A 1 110 ? 21.277 -4.117 11.919 1.00 48.31 110 ARG A N 1
ATOM 870 C CA . ARG A 1 110 ? 22.085 -3.870 10.740 1.00 48.31 110 ARG A CA 1
ATOM 871 C C . ARG A 1 110 ? 21.740 -5.026 9.822 1.00 48.31 110 ARG A C 1
ATOM 873 O O . ARG A 1 110 ? 22.187 -6.147 10.056 1.00 48.31 110 ARG A O 1
ATOM 880 N N . LEU A 1 111 ? 20.913 -4.761 8.818 1.00 49.56 111 LEU A N 1
ATOM 881 C CA . LEU A 1 111 ? 20.771 -5.624 7.659 1.00 49.56 111 LEU A CA 1
ATOM 882 C C . LEU A 1 111 ? 22.132 -5.607 6.959 1.00 49.56 111 LEU A C 1
ATOM 884 O O . LEU A 1 111 ? 22.370 -4.865 6.011 1.00 49.56 111 LEU A O 1
ATOM 888 N N . SER A 1 112 ? 23.087 -6.361 7.505 1.00 50.75 112 SER A N 1
ATOM 889 C CA . SER A 1 112 ? 24.408 -6.556 6.932 1.00 50.75 112 SER A CA 1
ATOM 890 C C . SER A 1 112 ? 24.274 -7.555 5.791 1.00 50.75 112 SER A C 1
ATOM 892 O O . SER A 1 112 ? 24.803 -8.664 5.842 1.00 50.75 112 SER A O 1
ATOM 894 N N . CYS A 1 113 ? 23.531 -7.166 4.763 1.00 52.34 113 CYS A N 1
ATOM 895 C CA . CYS A 1 113 ? 23.596 -7.805 3.465 1.00 52.34 113 CYS A CA 1
ATOM 896 C C . CYS A 1 113 ? 24.880 -7.286 2.814 1.00 52.34 113 CYS A C 1
ATOM 898 O O . CYS A 1 113 ? 24.860 -6.348 2.022 1.00 52.34 113 CYS A O 1
ATOM 900 N N . ALA A 1 114 ? 26.026 -7.822 3.235 1.00 63.28 114 ALA A N 1
ATOM 901 C CA . ALA A 1 114 ? 27.259 -7.608 2.500 1.00 63.28 114 ALA A CA 1
ATOM 902 C C . ALA A 1 114 ? 27.104 -8.360 1.176 1.00 63.28 114 ALA A C 1
ATOM 904 O O . ALA A 1 114 ? 27.083 -9.590 1.174 1.00 63.28 114 ALA A O 1
ATOM 905 N N . ILE A 1 115 ? 26.935 -7.619 0.080 1.00 59.75 115 ILE A N 1
ATOM 906 C CA . ILE A 1 115 ? 26.945 -8.172 -1.277 1.00 59.75 115 ILE A CA 1
ATOM 907 C C . ILE A 1 115 ? 28.273 -8.912 -1.429 1.00 59.75 115 ILE A C 1
ATOM 909 O O . ILE A 1 115 ? 29.344 -8.307 -1.296 1.00 59.75 115 ILE A O 1
ATOM 913 N N . ARG A 1 116 ? 28.218 -10.229 -1.624 1.00 67.06 116 ARG A N 1
ATOM 914 C CA . ARG A 1 116 ? 29.426 -11.039 -1.788 1.00 67.06 116 ARG A CA 1
ATOM 915 C C . ARG A 1 116 ? 29.937 -10.825 -3.210 1.00 67.06 116 ARG A C 1
ATOM 917 O O . ARG A 1 116 ? 29.170 -10.517 -4.117 1.00 67.06 116 ARG A O 1
ATOM 924 N N . ALA A 1 117 ? 31.235 -11.022 -3.438 1.00 62.09 117 ALA A N 1
ATOM 925 C CA . ALA A 1 117 ? 31.811 -10.934 -4.788 1.00 62.09 117 ALA A CA 1
ATOM 926 C C . ALA A 1 117 ? 31.125 -11.892 -5.791 1.00 62.09 117 ALA A C 1
ATOM 928 O O . ALA A 1 117 ? 31.152 -11.668 -6.993 1.00 62.09 117 ALA A O 1
ATOM 929 N N . GLU A 1 118 ? 30.475 -12.930 -5.269 1.00 65.00 118 GLU A N 1
ATOM 930 C CA . GLU A 1 118 ? 29.677 -13.938 -5.971 1.00 65.00 118 GLU A CA 1
ATOM 931 C C . GLU A 1 118 ? 28.346 -13.394 -6.503 1.00 65.00 118 GLU A C 1
ATOM 933 O O . GLU A 1 118 ? 27.838 -13.897 -7.499 1.00 65.00 118 GLU A O 1
ATOM 938 N N . ASP A 1 119 ? 27.799 -12.364 -5.851 1.00 56.47 119 ASP A N 1
ATOM 939 C CA . ASP A 1 119 ? 26.546 -11.698 -6.221 1.00 56.47 119 ASP A CA 1
ATOM 940 C C . ASP A 1 119 ? 26.794 -10.566 -7.241 1.00 56.47 119 ASP A C 1
ATOM 942 O O . ASP A 1 119 ? 25.865 -10.045 -7.859 1.00 56.47 119 ASP A O 1
ATOM 946 N N . MET A 1 120 ? 28.062 -10.183 -7.437 1.00 65.19 120 MET A N 1
ATOM 947 C CA . MET A 1 120 ? 28.488 -9.110 -8.341 1.00 65.19 120 MET A CA 1
ATOM 948 C C . MET A 1 120 ? 28.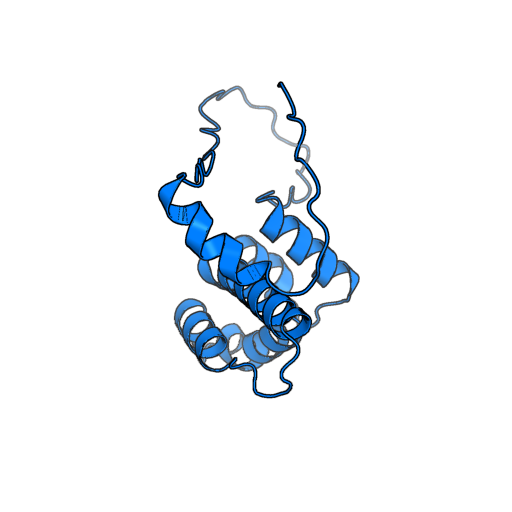182 -9.388 -9.832 1.00 65.19 120 MET A C 1
ATOM 950 O O . MET A 1 120 ? 27.750 -8.458 -10.512 1.00 65.19 120 MET A O 1
ATOM 954 N N . PRO A 1 121 ? 28.316 -10.622 -10.366 1.00 59.56 121 PRO A N 1
ATOM 955 C CA . PRO A 1 121 ? 27.945 -10.932 -11.749 1.00 59.56 121 PRO A CA 1
ATOM 956 C C . PRO A 1 121 ? 26.442 -10.773 -12.017 1.00 59.56 121 PRO A C 1
ATOM 958 O O . PRO A 1 121 ? 26.057 -10.307 -13.082 1.00 59.56 121 PRO A O 1
ATOM 961 N N . LEU A 1 122 ? 25.590 -11.083 -11.032 1.00 57.62 122 LEU A N 1
ATOM 962 C CA . LEU A 1 122 ? 24.130 -10.946 -11.150 1.00 57.62 122 LEU A CA 1
ATOM 963 C C . LEU A 1 122 ? 23.679 -9.473 -11.159 1.00 57.62 122 LEU A C 1
ATOM 965 O O . LEU A 1 122 ? 22.610 -9.151 -11.672 1.00 57.62 122 LEU A O 1
ATOM 969 N N . LEU A 1 123 ? 24.500 -8.574 -10.602 1.00 57.47 123 LEU A N 1
ATOM 970 C CA . LEU A 1 123 ? 24.314 -7.121 -10.674 1.00 57.47 123 LEU A CA 1
ATOM 971 C C . LEU A 1 123 ? 24.886 -6.523 -11.968 1.00 57.47 123 LEU A C 1
ATOM 973 O O . LEU A 1 123 ? 24.361 -5.522 -12.453 1.00 57.47 123 LEU A O 1
ATOM 977 N N . ALA A 1 124 ? 25.928 -7.133 -12.538 1.00 55.84 124 ALA A N 1
ATOM 978 C CA . ALA A 1 124 ? 26.539 -6.688 -13.790 1.00 55.84 124 ALA A CA 1
ATOM 979 C C . ALA A 1 124 ? 25.580 -6.821 -14.986 1.00 55.84 124 ALA A C 1
ATOM 981 O O . ALA A 1 124 ? 25.567 -5.948 -15.850 1.00 55.84 124 ALA A O 1
ATOM 982 N N . ASP A 1 125 ? 24.695 -7.822 -14.978 1.00 49.28 125 ASP A N 1
ATOM 983 C CA . ASP A 1 125 ? 23.650 -7.984 -16.003 1.00 49.28 125 ASP A CA 1
ATOM 984 C C . ASP A 1 125 ? 22.591 -6.865 -15.978 1.00 49.28 125 ASP A C 1
ATOM 986 O O . ASP A 1 125 ? 21.847 -6.688 -16.941 1.00 49.28 125 ASP A O 1
ATOM 990 N N . CYS A 1 126 ? 22.532 -6.063 -14.907 1.00 52.69 126 CYS A N 1
ATOM 991 C CA . CYS A 1 126 ? 21.685 -4.868 -14.846 1.00 52.69 126 CYS A CA 1
ATOM 992 C C . CYS A 1 126 ? 22.375 -3.601 -15.389 1.00 52.69 126 CYS A C 1
ATOM 994 O O . CYS A 1 126 ? 21.717 -2.568 -15.494 1.00 52.69 126 CYS A O 1
ATOM 996 N N . LEU A 1 127 ? 23.678 -3.654 -15.698 1.00 49.81 127 LEU A N 1
ATOM 997 C CA . LEU A 1 127 ? 24.487 -2.502 -16.125 1.00 49.81 127 LEU A CA 1
ATOM 998 C C . LEU A 1 127 ? 24.883 -2.540 -17.605 1.00 49.81 127 LEU A C 1
ATOM 1000 O O . LEU A 1 127 ? 25.524 -1.610 -18.085 1.00 49.81 127 LEU A O 1
ATOM 1004 N N . VAL A 1 128 ? 24.481 -3.563 -18.359 1.00 48.56 128 VAL A N 1
ATOM 1005 C CA . VAL A 1 128 ? 24.773 -3.622 -19.797 1.00 48.56 128 VAL A CA 1
ATOM 1006 C C . VAL A 1 128 ? 23.686 -2.901 -20.591 1.00 48.56 128 VAL A C 1
ATOM 1008 O O . VAL A 1 128 ? 22.902 -3.536 -21.281 1.00 48.56 128 VAL A O 1
ATOM 1011 N N . LEU A 1 129 ? 23.645 -1.575 -20.462 1.00 43.25 129 LEU A N 1
ATOM 1012 C CA . LEU A 1 129 ? 23.302 -0.613 -21.518 1.00 43.25 129 LEU A CA 1
ATOM 1013 C C . LEU A 1 129 ? 23.845 0.755 -21.080 1.00 43.25 129 LEU A C 1
ATOM 1015 O O . LEU A 1 129 ? 23.125 1.567 -20.512 1.00 43.25 129 LEU A O 1
ATOM 1019 N N . ASP A 1 130 ? 25.156 0.934 -21.178 1.00 38.12 130 ASP A N 1
ATOM 1020 C CA . ASP A 1 130 ? 25.786 1.952 -22.023 1.00 38.12 130 ASP A CA 1
ATOM 1021 C C . ASP A 1 130 ? 27.284 1.999 -21.705 1.00 38.12 130 ASP A C 1
ATOM 1023 O O . ASP A 1 130 ? 27.738 1.796 -20.578 1.00 38.12 130 ASP A O 1
ATOM 1027 N N . ASP A 1 131 ? 28.044 2.181 -22.770 1.00 44.28 131 ASP A N 1
ATOM 1028 C CA . ASP A 1 131 ? 29.495 2.205 -22.837 1.00 44.28 131 ASP A CA 1
ATOM 1029 C C . ASP A 1 131 ? 30.017 3.419 -22.046 1.00 44.28 131 ASP A C 1
ATOM 1031 O O . ASP A 1 131 ? 30.015 4.519 -22.572 1.00 44.28 131 ASP A O 1
ATOM 1035 N N . ASP A 1 132 ? 30.377 3.264 -20.765 1.00 37.66 132 ASP A N 1
ATOM 1036 C CA . ASP A 1 132 ? 31.412 4.087 -20.117 1.00 37.66 132 ASP A CA 1
ATOM 1037 C C . ASP A 1 132 ? 31.772 3.576 -18.711 1.00 37.66 132 ASP A C 1
ATOM 1039 O O . ASP A 1 132 ? 30.999 3.575 -17.750 1.00 37.66 132 ASP A O 1
ATOM 1043 N N . CYS A 1 133 ? 33.019 3.133 -18.591 1.00 35.06 133 CYS A N 1
ATOM 1044 C CA . CYS A 1 133 ? 33.615 2.580 -17.387 1.00 35.06 133 CYS A CA 1
ATOM 1045 C C . CYS A 1 133 ? 33.937 3.703 -16.381 1.00 35.06 133 CYS A C 1
ATOM 1047 O O . CYS A 1 133 ? 34.940 4.399 -16.532 1.00 35.06 133 CYS A O 1
ATOM 1049 N N . VAL A 1 134 ? 33.141 3.864 -15.315 1.00 39.03 134 VAL A N 1
ATOM 1050 C CA . VAL A 1 134 ? 33.495 4.757 -14.195 1.00 39.03 134 VAL A CA 1
ATOM 1051 C C . VAL A 1 134 ? 34.104 3.961 -13.041 1.00 39.03 134 VAL A C 1
ATOM 1053 O O . VAL A 1 134 ? 33.437 3.212 -12.329 1.00 39.03 134 VAL A O 1
ATOM 1056 N N . THR A 1 135 ? 35.406 4.164 -12.851 1.00 39.22 135 THR A N 1
ATOM 1057 C CA . THR A 1 135 ? 36.224 3.670 -11.741 1.00 39.22 135 THR A CA 1
ATOM 1058 C C . THR A 1 135 ? 35.664 4.142 -10.395 1.00 39.22 135 THR A C 1
ATOM 1060 O O . THR A 1 135 ? 35.694 5.331 -10.080 1.00 39.22 135 THR A O 1
ATOM 1063 N N . PHE A 1 136 ? 35.185 3.212 -9.566 1.00 36.00 136 PHE A N 1
ATOM 1064 C CA . PHE A 1 136 ? 34.714 3.510 -8.212 1.00 36.00 136 PHE A CA 1
ATOM 1065 C C . PHE A 1 136 ? 35.921 3.665 -7.270 1.00 36.00 136 PHE A C 1
ATOM 1067 O O . PHE A 1 136 ? 36.469 2.681 -6.772 1.00 36.00 136 PHE A O 1
ATOM 1074 N N . HIS A 1 137 ? 36.379 4.900 -7.047 1.00 37.72 137 HIS A N 1
ATOM 1075 C CA . HIS A 1 137 ? 37.350 5.195 -5.989 1.00 37.72 137 HIS A CA 1
ATOM 1076 C C . HIS A 1 137 ? 36.627 5.273 -4.636 1.00 37.72 137 HIS A C 1
ATOM 1078 O O . HIS A 1 137 ? 35.608 5.946 -4.495 1.00 37.72 137 HIS A O 1
ATOM 1084 N N . GLY A 1 138 ? 37.146 4.519 -3.666 1.00 37.25 138 GLY A N 1
ATOM 1085 C CA . GLY A 1 138 ? 36.463 4.148 -2.432 1.00 37.25 138 GLY A CA 1
ATOM 1086 C C . GLY A 1 138 ? 36.137 5.270 -1.444 1.00 37.25 138 GLY A C 1
ATOM 1087 O O . GLY A 1 138 ? 36.829 6.281 -1.344 1.00 37.25 138 GLY A O 1
ATOM 1088 N N . PHE A 1 139 ? 35.104 5.003 -0.643 1.00 31.44 139 PHE A N 1
ATOM 1089 C CA . PHE A 1 139 ? 34.824 5.680 0.618 1.00 31.44 139 PHE A CA 1
ATOM 1090 C C . PHE A 1 139 ? 35.428 4.866 1.773 1.00 31.44 139 PHE A C 1
ATOM 1092 O O . PHE A 1 139 ? 35.074 3.705 1.973 1.00 31.44 139 PHE A O 1
ATOM 1099 N N . SER A 1 140 ? 36.342 5.490 2.519 1.00 32.34 140 SER A N 1
ATOM 1100 C CA . SER A 1 140 ? 36.720 5.082 3.878 1.00 32.34 140 SER A CA 1
ATOM 1101 C C . SER A 1 140 ? 35.803 5.786 4.885 1.00 32.34 140 SER A C 1
ATOM 1103 O O . SER A 1 140 ? 35.366 6.903 4.614 1.00 32.34 140 SER A O 1
ATOM 1105 N N . PHE A 1 141 ? 35.533 5.085 5.992 1.00 42.78 141 PHE A N 1
ATOM 1106 C CA . PHE A 1 141 ? 34.580 5.364 7.081 1.00 42.78 141 PHE A CA 1
ATOM 1107 C C . PHE A 1 141 ? 34.462 6.814 7.563 1.00 42.78 141 PHE A C 1
ATOM 1109 O O . PHE A 1 141 ? 35.510 7.473 7.743 1.00 42.78 141 PHE A O 1
#